Protein AF-A0A534RCN6-F1 (afdb_monomer_lite)

pLDDT: mean 92.83, std 9.88, range [49.31, 98.38]

Secondary structure (DSSP, 8-state):
----HHHHHHHHHHHHTT----EE---S-B---SSS--PBP-SSSBTTTBT-EE-HHHHHHHS---

Structure (mmCIF, N/CA/C/O backbone):
data_AF-A0A534RCN6-F1
#
_entry.id   AF-A0A534RCN6-F1
#
loop_
_atom_site.group_PDB
_atom_site.id
_atom_site.type_symbol
_atom_site.label_atom_id
_atom_site.label_alt_id
_atom_site.label_comp_id
_atom_site.label_asym_id
_atom_site.label_entity_id
_atom_site.label_seq_id
_atom_site.pdbx_PDB_ins_code
_atom_site.Cartn_x
_atom_site.Cartn_y
_atom_site.Cartn_z
_atom_site.occupancy
_atom_site.B_iso_or_equiv
_atom_site.auth_seq_id
_atom_site.auth_comp_id
_atom_site.auth_asym_id
_atom_site.auth_atom_id
_atom_site.pdbx_PDB_model_num
ATOM 1 N N . MET A 1 1 ? -2.495 17.922 9.111 1.00 59.12 1 MET A N 1
ATOM 2 C CA . MET A 1 1 ? -1.999 16.533 9.195 1.00 59.12 1 MET A CA 1
ATOM 3 C C . MET A 1 1 ? -0.475 16.568 9.193 1.00 59.12 1 MET A C 1
ATOM 5 O O . MET A 1 1 ? 0.095 16.938 8.181 1.00 59.12 1 MET A O 1
ATOM 9 N N . GLY A 1 2 ? 0.166 16.344 10.345 1.00 79.50 2 GLY A N 1
ATOM 10 C CA . GLY A 1 2 ? 1.629 16.416 10.503 1.00 79.50 2 GLY A CA 1
ATOM 11 C C . GLY A 1 2 ? 2.339 15.123 10.077 1.00 79.50 2 GLY A C 1
ATOM 12 O O . GLY A 1 2 ? 2.110 14.615 8.987 1.00 79.50 2 GLY A O 1
ATOM 13 N N . PHE A 1 3 ? 3.184 14.558 10.947 1.00 82.19 3 PHE A N 1
ATOM 14 C CA . PHE A 1 3 ? 3.922 13.311 10.694 1.00 82.19 3 PHE A CA 1
ATOM 15 C C . PHE A 1 3 ? 2.993 12.079 10.659 1.00 82.19 3 PHE A C 1
ATOM 17 O O . PHE A 1 3 ? 2.740 11.436 11.677 1.00 82.19 3 PHE A O 1
ATOM 24 N N . LEU A 1 4 ? 2.460 11.764 9.474 1.00 87.06 4 LEU A N 1
ATOM 25 C CA . LEU A 1 4 ? 1.469 10.699 9.266 1.00 87.06 4 LEU A CA 1
ATOM 26 C C . LEU A 1 4 ? 2.058 9.283 9.272 1.00 87.06 4 LEU A C 1
ATOM 28 O O . LEU A 1 4 ? 1.340 8.337 9.596 1.00 87.06 4 LEU A O 1
ATOM 32 N N . ASN A 1 5 ? 3.347 9.122 8.955 1.00 90.00 5 ASN A N 1
ATOM 33 C CA . ASN A 1 5 ? 3.952 7.802 8.747 1.00 90.00 5 ASN A CA 1
ATOM 34 C C . ASN A 1 5 ? 3.748 6.850 9.939 1.00 90.00 5 ASN A C 1
ATOM 36 O O . ASN A 1 5 ? 3.195 5.775 9.724 1.00 90.00 5 ASN A O 1
ATOM 40 N N . PRO A 1 6 ? 4.065 7.202 11.202 1.00 93.44 6 PRO A N 1
ATOM 41 C CA . PRO A 1 6 ? 3.845 6.278 12.316 1.00 93.44 6 PRO A CA 1
ATOM 42 C C . PRO A 1 6 ? 2.392 5.815 12.429 1.00 93.44 6 PRO A C 1
ATOM 44 O O . PRO A 1 6 ? 2.133 4.655 12.745 1.00 93.44 6 PRO A O 1
ATOM 47 N N . ARG A 1 7 ? 1.439 6.707 12.133 1.00 92.19 7 ARG A N 1
ATOM 48 C CA . ARG A 1 7 ? 0.013 6.403 12.224 1.00 92.19 7 ARG A CA 1
ATOM 49 C C . ARG A 1 7 ? -0.451 5.495 11.089 1.00 92.19 7 ARG A C 1
ATOM 51 O O . ARG A 1 7 ? -1.137 4.516 11.364 1.00 92.19 7 ARG A O 1
ATOM 58 N N . LEU A 1 8 ? -0.022 5.750 9.853 1.00 93.81 8 LEU A N 1
ATOM 59 C CA . LEU A 1 8 ? -0.318 4.879 8.709 1.00 93.81 8 LEU A CA 1
ATOM 60 C C . LEU A 1 8 ? 0.223 3.460 8.930 1.00 93.81 8 LEU A C 1
ATOM 62 O O . LEU A 1 8 ? -0.482 2.486 8.686 1.00 93.81 8 LEU A O 1
ATOM 66 N N . TYR A 1 9 ? 1.424 3.330 9.498 1.00 94.75 9 TYR A N 1
ATOM 67 C CA . TYR A 1 9 ? 1.988 2.022 9.839 1.00 94.75 9 TYR A CA 1
ATOM 68 C C . TYR A 1 9 ? 1.252 1.324 10.988 1.00 94.75 9 TYR A C 1
ATOM 70 O O . TYR A 1 9 ? 1.135 0.099 10.979 1.00 94.75 9 TYR A O 1
ATOM 78 N N . GLN A 1 10 ? 0.747 2.065 11.979 1.00 95.00 10 GLN A N 1
ATOM 79 C CA . GLN A 1 10 ? -0.111 1.488 13.020 1.00 95.00 10 GLN A CA 1
ATOM 80 C C . GLN A 1 10 ? -1.411 0.936 12.428 1.00 95.00 10 GLN A C 1
ATOM 82 O O . GLN A 1 10 ? -1.801 -0.177 12.781 1.00 95.00 10 GLN A O 1
ATOM 87 N N . ILE A 1 11 ? -2.044 1.688 11.524 1.00 95.25 11 ILE A N 1
ATOM 88 C CA . ILE A 1 11 ? -3.287 1.288 10.855 1.00 95.25 11 ILE A CA 1
ATOM 89 C C . ILE A 1 11 ? -3.048 0.060 9.973 1.00 95.25 11 ILE A C 1
ATOM 91 O O . ILE A 1 11 ? -3.752 -0.930 10.132 1.00 95.25 11 ILE A O 1
ATOM 95 N N . GLY A 1 12 ? -2.008 0.060 9.132 1.00 96.44 12 GLY A N 1
ATOM 96 C CA . GLY A 1 12 ? -1.702 -1.079 8.258 1.00 96.44 12 GLY A CA 1
ATOM 97 C C . GLY A 1 12 ? -1.435 -2.366 9.044 1.00 96.44 12 GLY A C 1
ATOM 98 O O . GLY A 1 12 ? -1.999 -3.420 8.753 1.00 96.44 12 GLY A O 1
ATOM 99 N N . ARG A 1 13 ? -0.680 -2.274 10.149 1.00 96.94 13 ARG A N 1
ATOM 100 C CA . ARG A 1 13 ? -0.474 -3.410 11.068 1.00 96.94 13 ARG A CA 1
ATOM 101 C C . ARG A 1 13 ? -1.761 -3.858 11.762 1.00 96.94 13 ARG A C 1
ATOM 103 O O . ARG A 1 13 ? -1.883 -5.031 12.102 1.00 96.94 13 ARG A O 1
ATOM 110 N N . ALA A 1 14 ? -2.680 -2.940 12.061 1.00 96.12 14 ALA A N 1
ATOM 111 C CA . ALA A 1 14 ? -3.975 -3.290 12.638 1.00 96.12 14 ALA A CA 1
ATOM 112 C C . ALA A 1 14 ? -4.839 -4.042 11.620 1.00 96.12 14 ALA A C 1
ATOM 114 O O . ALA A 1 14 ? -5.363 -5.099 11.958 1.00 96.12 14 ALA A O 1
ATOM 115 N N . GLN A 1 15 ? -4.902 -3.568 10.375 1.00 96.75 15 GLN A N 1
ATOM 116 C CA . GLN A 1 15 ? -5.608 -4.236 9.282 1.00 96.75 15 GLN A CA 1
ATOM 117 C C . GLN A 1 15 ? -5.102 -5.666 9.055 1.00 96.75 15 GLN A C 1
ATOM 119 O O . GLN A 1 15 ? -5.902 -6.594 8.997 1.00 96.75 15 GLN A O 1
ATOM 124 N N . GLN A 1 16 ? -3.781 -5.881 9.027 1.00 96.19 16 GLN A N 1
ATOM 125 C CA . GLN A 1 16 ? -3.196 -7.228 8.912 1.00 96.19 16 GLN A CA 1
ATOM 126 C C . GLN A 1 16 ? -3.629 -8.196 10.022 1.00 96.19 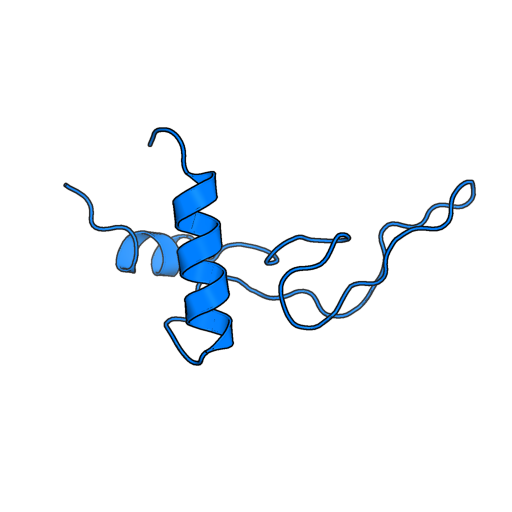16 GLN A C 1
ATOM 128 O O . GLN A 1 16 ? -3.579 -9.408 9.841 1.00 96.19 16 GLN A O 1
ATO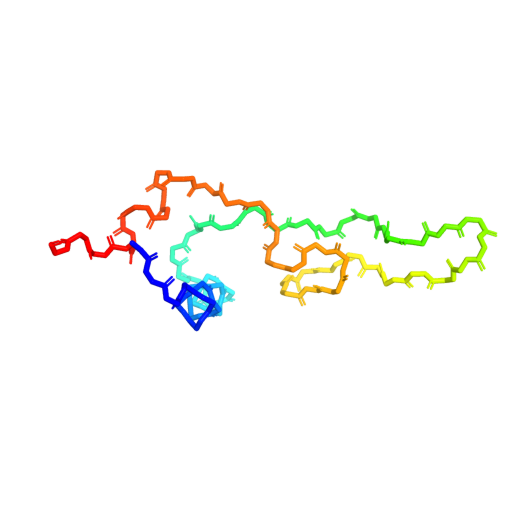M 133 N N . ARG A 1 17 ? -4.030 -7.672 11.184 1.00 96.56 17 ARG A N 1
ATOM 134 C CA . ARG A 1 17 ? -4.521 -8.453 12.327 1.00 96.56 17 ARG A CA 1
ATOM 135 C C . ARG A 1 17 ? -6.050 -8.563 12.363 1.00 96.56 17 ARG A C 1
ATOM 137 O O . ARG A 1 17 ? -6.595 -8.927 13.398 1.00 96.56 17 ARG A O 1
ATOM 144 N N . GLY A 1 18 ? -6.736 -8.236 11.265 1.00 95.69 18 GLY A N 1
ATOM 145 C CA . GLY A 1 18 ? -8.199 -8.256 11.170 1.00 95.69 18 GLY A CA 1
ATOM 146 C C . GLY A 1 18 ? -8.883 -6.973 11.654 1.00 95.69 18 GLY A C 1
ATOM 147 O O . GLY A 1 18 ? -10.079 -6.985 11.926 1.00 95.69 18 GLY A O 1
ATOM 148 N N . GLY A 1 19 ? -8.132 -5.878 11.802 1.00 94.50 19 GLY A N 1
ATOM 149 C CA . GLY A 1 19 ? -8.688 -4.550 12.062 1.00 94.50 19 GLY A CA 1
ATOM 150 C C . GLY A 1 19 ? -9.370 -3.932 10.830 1.00 94.50 19 GLY A C 1
ATOM 151 O O . GLY A 1 19 ? -9.500 -4.592 9.799 1.00 94.50 19 GLY A O 1
ATOM 152 N N . PRO A 1 20 ? -9.782 -2.653 10.916 1.00 94.06 20 PRO A N 1
ATOM 153 C CA . PRO A 1 20 ? -10.444 -1.957 9.816 1.00 94.06 20 PRO A CA 1
ATOM 154 C C . PRO A 1 20 ? -9.639 -2.016 8.515 1.00 94.06 20 PRO A C 1
ATOM 156 O O . PRO A 1 20 ? -8.420 -1.829 8.526 1.00 94.06 20 PRO A O 1
ATOM 159 N N . VAL A 1 21 ? -10.332 -2.257 7.402 1.00 96.19 21 VAL A N 1
ATOM 160 C CA . VAL A 1 21 ? -9.737 -2.269 6.062 1.00 96.19 21 VAL A CA 1
ATOM 161 C C . VAL A 1 21 ? -9.625 -0.830 5.573 1.00 96.19 21 VAL A C 1
ATOM 163 O O . VAL A 1 21 ? -10.630 -0.184 5.311 1.00 96.19 21 VAL A O 1
ATOM 166 N N . VAL A 1 22 ? -8.395 -0.332 5.491 1.00 97.25 22 VAL A N 1
ATOM 167 C CA . VAL A 1 22 ? -8.050 1.039 5.081 1.00 97.25 22 VAL A CA 1
ATOM 168 C C . VAL A 1 22 ? -7.165 1.042 3.839 1.00 97.25 22 VAL A C 1
ATOM 170 O O . VAL A 1 22 ? -7.204 1.981 3.051 1.00 97.25 22 VAL A O 1
ATOM 173 N N . PHE A 1 23 ? -6.363 -0.003 3.651 1.00 98.12 23 PHE A N 1
ATOM 174 C CA . PHE A 1 23 ? -5.488 -0.157 2.503 1.00 98.12 23 PHE A CA 1
ATOM 175 C C . PHE A 1 23 ? -5.987 -1.260 1.568 1.00 98.12 23 PHE A C 1
ATOM 177 O O . PHE A 1 23 ? -6.329 -2.356 2.018 1.00 98.12 23 PHE A O 1
ATOM 184 N N . HIS A 1 24 ? -5.969 -0.998 0.265 1.00 97.88 24 HIS A N 1
ATOM 185 C CA . HIS A 1 24 ? -6.063 -2.029 -0.759 1.00 97.88 24 HIS A CA 1
ATOM 186 C C . HIS A 1 24 ? -4.664 -2.570 -1.029 1.00 97.88 24 HIS A C 1
ATOM 188 O O . HIS A 1 24 ? -3.868 -1.963 -1.749 1.00 97.88 24 HIS A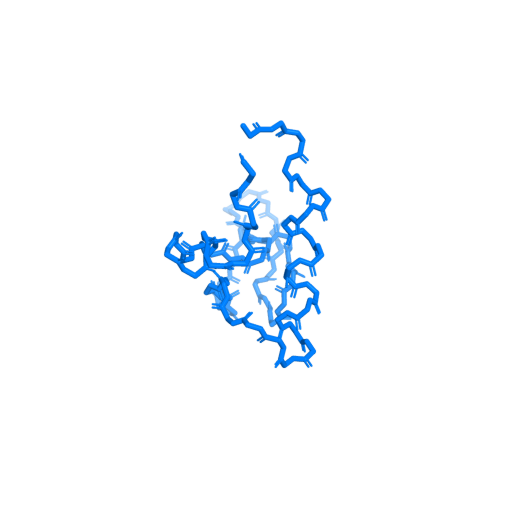 O 1
ATOM 194 N N . ASP A 1 25 ? -4.388 -3.707 -0.404 1.00 97.88 25 ASP A N 1
ATOM 195 C CA . ASP A 1 25 ? -3.117 -4.411 -0.490 1.00 97.88 25 ASP A CA 1
ATOM 196 C C . ASP A 1 25 ? -2.877 -4.952 -1.909 1.00 97.88 25 ASP A C 1
ATOM 198 O O . ASP A 1 25 ? -3.711 -5.672 -2.470 1.00 97.88 25 ASP A O 1
ATOM 202 N N . VAL A 1 26 ? -1.740 -4.588 -2.502 1.00 98.12 26 VAL A N 1
ATOM 203 C CA . VAL A 1 26 ? -1.353 -5.032 -3.842 1.00 98.12 26 VAL A CA 1
ATOM 204 C C . VAL A 1 26 ? -0.451 -6.245 -3.684 1.00 98.12 26 VAL A C 1
ATOM 206 O O . VAL A 1 26 ? 0.665 -6.131 -3.205 1.00 98.12 26 VAL A O 1
ATOM 209 N N . VAL A 1 27 ? -0.917 -7.411 -4.136 1.00 98.12 27 VAL A N 1
ATOM 210 C CA . VAL A 1 27 ? -0.211 -8.690 -3.914 1.00 98.12 27 VAL A CA 1
ATOM 211 C C . VAL A 1 27 ? 0.348 -9.326 -5.190 1.00 98.12 27 VAL A C 1
ATOM 213 O O . VAL A 1 27 ? 0.867 -10.440 -5.151 1.00 98.12 27 VAL A O 1
ATOM 216 N N . VAL A 1 28 ? 0.224 -8.645 -6.333 1.00 98.25 28 VAL A N 1
ATOM 217 C CA . VAL A 1 28 ? 0.683 -9.125 -7.646 1.00 98.25 28 VAL A CA 1
ATOM 218 C C . VAL A 1 28 ? 1.469 -8.029 -8.361 1.00 98.25 28 VAL A C 1
ATOM 220 O O . VAL A 1 28 ? 1.009 -6.894 -8.451 1.00 98.25 28 VAL A O 1
ATOM 223 N N . GLY A 1 29 ? 2.629 -8.400 -8.908 1.00 97.38 29 GLY A N 1
ATOM 224 C CA . GLY A 1 29 ? 3.536 -7.518 -9.646 1.00 97.38 29 GLY A CA 1
ATOM 225 C C . GLY A 1 29 ? 4.883 -7.331 -8.948 1.00 97.38 29 GLY A C 1
ATOM 226 O O . GLY A 1 29 ? 5.170 -7.955 -7.924 1.00 97.38 29 GLY A O 1
ATOM 227 N N . ASP A 1 30 ? 5.721 -6.473 -9.517 1.00 97.94 30 ASP A N 1
ATOM 228 C CA . ASP A 1 30 ? 7.011 -6.071 -8.966 1.00 97.94 30 ASP A CA 1
ATOM 229 C C . ASP A 1 30 ? 7.391 -4.669 -9.463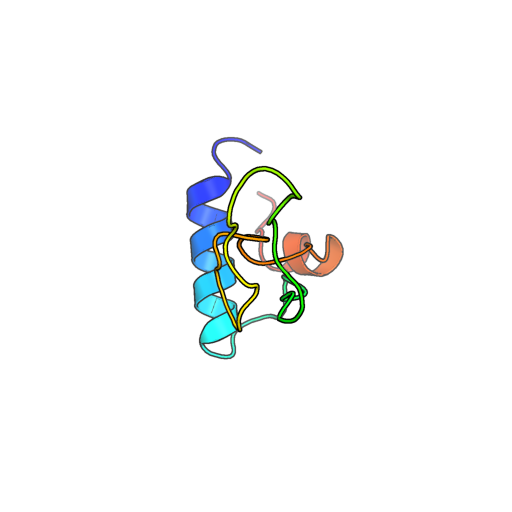 1.00 97.94 30 ASP A C 1
ATOM 231 O O . ASP A 1 30 ? 6.810 -4.160 -10.421 1.00 97.94 30 ASP A O 1
ATOM 235 N N . ASN A 1 31 ? 8.353 -4.029 -8.795 1.00 97.25 31 ASN A N 1
ATOM 236 C CA . ASN A 1 31 ? 8.910 -2.737 -9.215 1.00 97.25 31 ASN A CA 1
ATOM 237 C C . ASN A 1 31 ? 10.255 -2.877 -9.951 1.00 97.25 31 ASN A C 1
ATOM 239 O O . ASN A 1 31 ? 11.080 -1.959 -9.938 1.00 97.25 31 ASN A O 1
ATOM 243 N N . GLY A 1 32 ? 10.505 -4.040 -10.554 1.00 97.44 32 GLY A N 1
ATOM 244 C CA . GLY A 1 32 ? 11.674 -4.288 -11.380 1.00 97.44 32 GLY A CA 1
ATOM 245 C C . GLY A 1 32 ? 11.611 -3.527 -12.697 1.00 97.44 32 GLY A C 1
ATOM 246 O O . GLY A 1 32 ? 10.555 -3.148 -13.200 1.00 97.44 32 G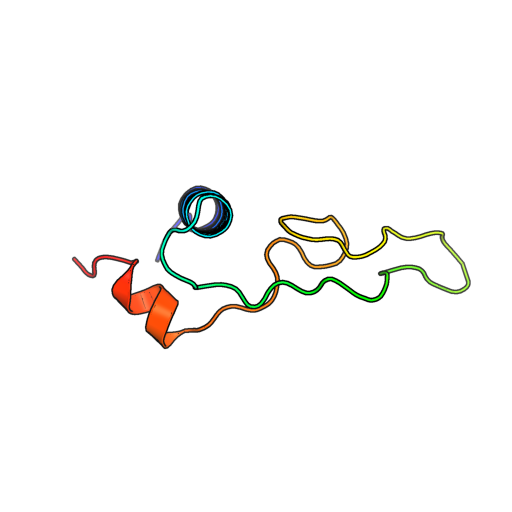LY A O 1
ATOM 247 N N . THR A 1 33 ? 12.784 -3.301 -13.274 1.00 96.06 33 THR A N 1
ATOM 248 C CA . THR A 1 33 ? 12.925 -2.699 -14.601 1.00 96.06 33 THR A CA 1
ATOM 249 C C . THR A 1 33 ? 13.796 -3.592 -15.476 1.00 96.06 33 THR A C 1
ATOM 251 O O . THR A 1 33 ? 14.377 -4.575 -15.015 1.00 96.06 33 THR A O 1
ATOM 254 N N . ASN A 1 34 ? 13.951 -3.226 -16.746 1.00 95.56 34 ASN A N 1
ATOM 255 C CA . ASN A 1 34 ? 14.886 -3.896 -17.650 1.00 95.56 34 ASN A CA 1
ATOM 256 C C . ASN A 1 34 ? 16.363 -3.764 -17.225 1.00 95.56 34 ASN A C 1
ATOM 258 O O . ASN A 1 34 ? 17.198 -4.502 -17.742 1.00 95.56 34 ASN A O 1
ATOM 262 N N . VAL A 1 35 ? 16.691 -2.844 -16.309 1.00 95.50 35 VAL A N 1
ATOM 263 C CA . VAL A 1 35 ? 18.068 -2.572 -15.861 1.00 95.50 35 VAL A CA 1
ATOM 264 C C . VAL A 1 35 ? 18.348 -2.989 -14.416 1.00 95.50 35 VAL A C 1
ATOM 266 O O . VAL A 1 35 ? 19.512 -3.103 -14.038 1.00 95.50 35 VAL A O 1
ATOM 269 N N . ALA A 1 36 ? 17.320 -3.232 -13.599 1.00 95.50 36 ALA A N 1
ATOM 270 C CA . ALA A 1 36 ? 17.489 -3.589 -12.194 1.00 95.50 36 ALA A CA 1
ATOM 271 C C . ALA A 1 36 ? 16.409 -4.559 -11.711 1.00 95.50 36 ALA A C 1
ATOM 273 O O . ALA A 1 36 ? 15.223 -4.391 -12.001 1.00 95.50 36 ALA A O 1
ATOM 274 N N . ARG A 1 37 ? 16.825 -5.547 -10.909 1.00 96.00 37 ARG A N 1
ATOM 275 C CA . ARG A 1 37 ? 15.890 -6.417 -10.187 1.00 96.00 37 ARG A CA 1
ATOM 276 C C . ARG A 1 37 ? 15.147 -5.600 -9.131 1.00 96.00 37 ARG A C 1
ATOM 278 O O . ARG A 1 37 ? 15.782 -4.883 -8.361 1.00 96.00 37 ARG A O 1
ATOM 285 N N . GLY A 1 38 ? 13.826 -5.738 -9.105 1.00 96.00 38 GLY A N 1
ATOM 286 C CA . GLY A 1 38 ? 12.959 -5.127 -8.102 1.00 96.00 38 GLY A CA 1
ATOM 287 C C . GLY A 1 38 ? 12.567 -6.088 -6.984 1.00 96.00 38 GLY A C 1
ATOM 288 O O . GLY A 1 38 ? 13.069 -7.210 -6.875 1.00 96.00 38 GLY A O 1
ATOM 289 N N . TYR A 1 39 ? 11.629 -5.631 -6.166 1.00 98.06 39 TYR A N 1
ATOM 290 C CA . TYR A 1 39 ? 10.944 -6.405 -5.144 1.00 98.06 39 TYR A CA 1
ATOM 291 C C . TYR A 1 39 ? 9.561 -6.808 -5.650 1.00 98.06 39 TYR A C 1
ATOM 293 O O . TYR A 1 39 ? 8.861 -6.004 -6.264 1.00 98.06 39 TYR A O 1
ATOM 301 N N . SER A 1 40 ? 9.166 -8.049 -5.378 1.00 98.06 40 SER A N 1
ATOM 302 C CA . SER A 1 40 ? 7.818 -8.532 -5.676 1.00 98.06 40 SER A CA 1
ATOM 303 C C . SER A 1 40 ? 6.815 -8.030 -4.644 1.00 98.06 40 SER A C 1
ATOM 305 O O . SER A 1 40 ? 7.118 -8.022 -3.446 1.00 98.06 40 SER A O 1
ATOM 307 N N . ALA A 1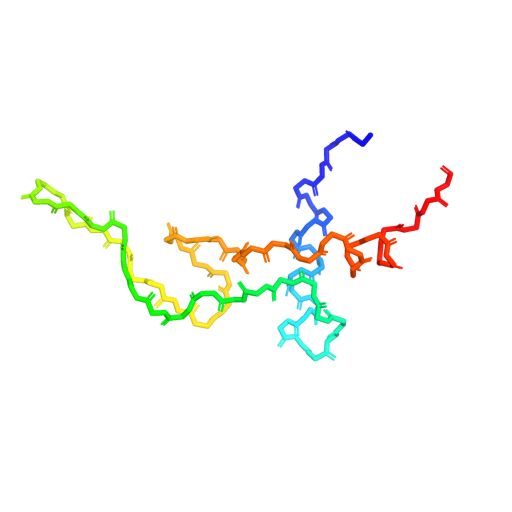 41 ? 5.621 -7.696 -5.121 1.00 98.38 41 ALA A N 1
ATOM 308 C CA . ALA A 1 41 ? 4.456 -7.410 -4.303 1.00 98.38 41 ALA A CA 1
ATOM 309 C C . ALA A 1 41 ? 4.005 -8.668 -3.537 1.00 98.38 41 ALA A C 1
ATOM 311 O O . ALA A 1 41 ? 4.120 -9.787 -4.056 1.00 98.38 41 ALA A O 1
ATOM 312 N N . ARG A 1 42 ? 3.559 -8.516 -2.286 1.00 97.88 42 ARG A N 1
ATOM 313 C CA . ARG A 1 42 ? 3.198 -9.632 -1.389 1.00 97.88 42 ARG A CA 1
ATOM 314 C C . ARG A 1 42 ? 2.130 -9.197 -0.387 1.00 97.88 42 ARG A C 1
ATOM 316 O O . ARG A 1 42 ? 2.088 -8.025 -0.063 1.00 97.88 42 ARG A O 1
ATOM 323 N N . PRO A 1 43 ? 1.353 -10.135 0.192 1.00 97.62 43 PRO A N 1
ATOM 324 C CA . PRO A 1 43 ? 0.415 -9.798 1.257 1.00 97.62 43 PRO A CA 1
ATOM 325 C C . PRO A 1 43 ? 1.075 -9.011 2.396 1.00 97.62 43 PRO A C 1
ATOM 327 O O . PRO A 1 43 ? 2.008 -9.498 3.046 1.00 97.62 43 PRO A O 1
ATOM 330 N N . GLY A 1 44 ? 0.543 -7.825 2.672 1.00 96.75 44 GLY A N 1
ATOM 331 C CA . GLY A 1 44 ? 1.025 -6.915 3.693 1.00 96.75 44 GLY A CA 1
ATOM 332 C C . GLY A 1 44 ? 1.959 -5.821 3.198 1.00 96.75 44 GLY A C 1
ATOM 333 O O . GLY A 1 44 ? 2.042 -5.520 2.021 1.00 96.75 44 GLY A O 1
ATOM 334 N N . TYR A 1 45 ? 2.687 -5.206 4.137 1.00 97.50 45 TYR A N 1
ATOM 335 C CA . TYR A 1 45 ? 3.683 -4.212 3.754 1.00 97.50 45 TYR A CA 1
ATOM 336 C C . TYR A 1 45 ? 4.794 -4.847 2.913 1.00 97.50 45 TYR A C 1
ATOM 338 O O . TYR A 1 45 ? 5.503 -5.737 3.396 1.00 97.50 45 TYR A O 1
ATOM 346 N N . ASP A 1 46 ? 5.018 -4.315 1.717 1.00 98.06 46 ASP A N 1
ATOM 347 C CA . ASP A 1 46 ? 6.124 -4.705 0.853 1.00 98.06 46 ASP A CA 1
ATOM 348 C C . ASP A 1 46 ? 6.905 -3.498 0.307 1.00 98.06 46 ASP A C 1
ATOM 350 O O . ASP A 1 46 ? 6.556 -2.334 0.500 1.00 98.06 46 ASP A O 1
ATOM 354 N N . LEU A 1 47 ? 8.036 -3.776 -0.343 1.00 97.62 47 LEU A N 1
ATOM 355 C CA . LEU A 1 47 ? 8.906 -2.741 -0.910 1.00 97.62 47 LEU A CA 1
ATOM 356 C C . LEU A 1 47 ? 8.503 -2.326 -2.331 1.00 97.62 47 LEU A C 1
ATOM 358 O O . LEU A 1 47 ? 9.139 -1.440 -2.902 1.00 97.62 47 LEU A O 1
ATOM 362 N N . ALA A 1 48 ? 7.486 -2.965 -2.908 1.00 97.62 48 ALA A N 1
ATOM 363 C CA . ALA A 1 48 ? 6.963 -2.617 -4.220 1.00 97.62 48 ALA A CA 1
ATOM 364 C C . ALA A 1 48 ? 5.896 -1.515 -4.113 1.00 97.62 48 ALA A C 1
ATOM 366 O O . ALA A 1 48 ? 5.908 -0.574 -4.904 1.00 97.62 48 ALA A O 1
ATOM 367 N N . THR A 1 49 ? 5.010 -1.607 -3.118 1.00 97.56 49 THR A N 1
ATOM 368 C CA . THR A 1 49 ? 3.799 -0.785 -2.975 1.00 97.56 49 THR A CA 1
ATOM 369 C C . THR A 1 49 ? 3.535 -0.299 -1.544 1.00 97.56 49 THR A C 1
ATOM 371 O O . THR A 1 49 ? 2.613 0.488 -1.314 1.00 97.56 49 THR A O 1
ATOM 374 N N . GLY A 1 50 ? 4.355 -0.697 -0.566 1.00 97.81 50 GLY A N 1
ATOM 375 C CA . GLY A 1 50 ? 4.127 -0.359 0.835 1.00 97.81 50 GLY A CA 1
ATOM 376 C C . GLY A 1 50 ? 2.912 -1.107 1.372 1.00 97.81 50 GLY A C 1
ATOM 377 O O . GLY A 1 50 ? 2.832 -2.316 1.227 1.00 97.81 50 GLY A O 1
ATOM 378 N N . TRP A 1 51 ? 1.971 -0.394 1.997 1.00 97.62 51 TRP A N 1
ATOM 379 C CA . TRP A 1 51 ? 0.689 -0.969 2.431 1.00 97.62 51 TRP A CA 1
ATOM 380 C C . TRP A 1 51 ? -0.336 -1.123 1.292 1.00 97.62 51 TRP A C 1
ATOM 382 O O . TRP A 1 51 ? -1.407 -1.671 1.533 1.00 97.62 51 TRP A O 1
ATOM 392 N N . GLY A 1 52 ? -0.040 -0.613 0.092 1.00 97.75 52 GLY A N 1
ATOM 393 C CA . GLY A 1 52 ? -0.990 -0.499 -1.013 1.00 97.75 52 GLY A CA 1
ATOM 394 C C . GLY A 1 52 ? -1.678 0.869 -1.087 1.00 97.75 52 GLY A C 1
ATOM 395 O O . GLY A 1 52 ? -1.236 1.847 -0.471 1.00 97.75 52 GLY A O 1
ATOM 396 N N . SER A 1 53 ? -2.752 0.966 -1.877 1.00 97.56 53 SER A N 1
ATOM 397 C CA . SER A 1 53 ? -3.505 2.220 -2.023 1.00 97.56 53 SER A CA 1
ATOM 398 C C . SER A 1 53 ? -4.433 2.450 -0.831 1.00 97.56 53 SER A C 1
ATOM 400 O O . SER A 1 53 ? -4.840 1.509 -0.160 1.00 97.56 53 SER A O 1
ATOM 402 N N . VAL A 1 54 ? -4.752 3.708 -0.536 1.00 96.25 54 VAL A N 1
ATOM 403 C CA . VAL A 1 54 ? -5.554 4.078 0.638 1.00 96.25 54 VAL A CA 1
ATOM 404 C C . VAL A 1 54 ? -7.000 4.338 0.232 1.00 96.25 54 VAL A C 1
ATOM 406 O O . VAL A 1 54 ? -7.241 5.152 -0.660 1.00 96.25 54 VAL A O 1
ATOM 409 N N . ASP A 1 55 ? -7.951 3.722 0.931 1.00 96.88 55 ASP A N 1
ATOM 410 C CA . ASP A 1 55 ? -9.343 4.169 0.938 1.00 96.88 55 ASP A CA 1
ATOM 411 C C . ASP A 1 55 ? -9.448 5.419 1.823 1.00 96.88 55 ASP A C 1
ATOM 413 O O . ASP A 1 55 ? -9.257 5.375 3.041 1.00 96.88 55 ASP A O 1
ATOM 417 N N . GLY A 1 56 ? -9.713 6.565 1.193 1.00 92.94 56 GLY A N 1
ATOM 418 C CA . GLY A 1 56 ? -9.758 7.854 1.878 1.00 92.94 56 GLY A CA 1
ATOM 419 C C . GLY A 1 56 ? -10.895 7.978 2.894 1.00 92.94 56 GLY A C 1
ATOM 420 O O . GLY A 1 56 ? -10.701 8.621 3.924 1.00 92.94 56 GLY A O 1
ATOM 421 N N . ALA A 1 57 ? -12.052 7.361 2.643 1.00 93.75 57 ALA A N 1
ATOM 422 C CA . ALA A 1 57 ? -13.174 7.391 3.579 1.00 93.75 57 ALA A CA 1
ATOM 423 C C . ALA A 1 57 ? -12.868 6.513 4.797 1.00 93.75 57 ALA A C 1
ATOM 425 O O . ALA A 1 57 ? -12.942 6.988 5.931 1.00 93.75 57 ALA A O 1
ATOM 426 N N . ALA A 1 58 ? -12.390 5.288 4.564 1.00 93.88 58 ALA A N 1
ATOM 427 C CA . ALA A 1 58 ? -11.982 4.395 5.646 1.00 93.88 58 ALA A CA 1
ATOM 428 C C . ALA A 1 58 ? -10.818 4.977 6.465 1.00 93.88 58 ALA A C 1
ATOM 430 O O . ALA A 1 58 ? -10.762 4.809 7.684 1.00 93.88 58 ALA A O 1
ATOM 431 N N . LEU A 1 59 ? -9.894 5.701 5.818 1.00 92.94 59 LEU A N 1
ATOM 432 C CA . LEU A 1 59 ? -8.822 6.415 6.506 1.00 92.94 59 LEU A CA 1
ATOM 433 C C . LEU A 1 59 ? -9.382 7.465 7.468 1.00 92.94 59 LEU A C 1
ATOM 435 O O . LEU A 1 59 ? -8.914 7.536 8.602 1.00 92.94 59 LEU A O 1
ATOM 439 N N . LEU A 1 60 ? -10.350 8.274 7.030 1.00 91.50 60 LEU A N 1
ATOM 440 C CA . LEU A 1 60 ? -10.968 9.307 7.865 1.00 91.50 60 LEU A CA 1
ATOM 441 C C . LEU A 1 60 ? -11.719 8.706 9.056 1.00 91.50 60 LEU A C 1
ATOM 443 O O . LEU A 1 60 ? -11.619 9.249 10.151 1.00 91.50 60 LEU A O 1
ATOM 447 N N . ASP A 1 61 ? -12.373 7.558 8.888 1.00 90.88 61 ASP A N 1
ATOM 448 C CA . ASP A 1 61 ? -13.065 6.875 9.989 1.00 90.88 61 ASP A CA 1
ATOM 449 C C . ASP A 1 61 ? -12.100 6.412 11.097 1.00 90.88 61 ASP A C 1
ATOM 451 O O . ASP A 1 61 ? -12.435 6.433 12.284 1.00 90.88 61 ASP A O 1
ATOM 455 N N . VAL A 1 62 ? -10.871 6.019 10.735 1.00 88.31 62 VAL A N 1
ATOM 456 C CA . VAL A 1 62 ? -9.846 5.570 11.701 1.00 88.31 62 VAL A CA 1
ATOM 457 C C . VAL A 1 62 ? -8.873 6.672 12.138 1.00 88.31 62 VAL A C 1
ATOM 459 O O . VAL A 1 62 ? -8.087 6.483 13.083 1.00 88.31 62 VAL A O 1
ATOM 462 N N . PHE A 1 63 ? -8.891 7.815 11.452 1.00 80.94 63 PHE A N 1
ATOM 463 C CA . PHE A 1 63 ? -8.207 9.038 11.850 1.00 80.94 63 PHE A CA 1
ATOM 464 C C . PHE A 1 63 ? -9.185 9.892 12.653 1.00 80.94 63 PHE A C 1
ATOM 466 O O . PHE A 1 63 ? -9.947 10.647 12.061 1.00 80.94 63 PHE A O 1
ATOM 473 N N . PRO A 1 64 ? -9.164 9.835 13.999 1.00 64.44 64 PRO A N 1
ATOM 474 C CA . PRO A 1 64 ? -10.004 10.721 14.784 1.00 64.44 64 PRO A CA 1
ATOM 475 C C . PRO A 1 64 ? -9.646 12.170 14.439 1.00 64.44 64 PRO A C 1
ATOM 477 O O . PRO A 1 64 ? -8.557 12.647 14.775 1.00 64.44 64 PRO A O 1
ATOM 480 N N . GLY A 1 65 ? -10.559 12.844 13.738 1.00 57.12 65 GLY A N 1
ATOM 481 C CA . GLY A 1 65 ? -10.562 14.289 13.611 1.00 57.12 65 GLY A CA 1
ATOM 482 C C . GLY A 1 65 ? -10.701 14.857 15.014 1.00 57.12 65 GLY A C 1
ATOM 483 O O . GLY A 1 65 ? -11.700 14.613 15.688 1.00 57.12 65 GLY A O 1
ATOM 484 N N . ARG A 1 66 ? -9.657 15.527 15.489 1.00 49.31 66 ARG A N 1
ATOM 485 C CA . ARG A 1 66 ? -9.805 16.491 16.572 1.00 49.31 66 ARG A CA 1
ATOM 486 C C . ARG A 1 66 ? -10.000 17.853 15.945 1.00 49.31 66 ARG A C 1
ATOM 488 O O . ARG A 1 66 ? -9.224 18.145 15.006 1.00 49.31 66 ARG A O 1
#

Sequence (66 aa):
MGFLNPRLYQIGRAQQRGGPVVFHDVVVGDNGTNVARGYSARPGYDLATGWGSVDGAALLDVFPGR

Radius of gyration: 13.57 Å; chains: 1; bounding box: 31×26×34 Å

Foldseek 3Di:
DPPCVVVVVVQLVQVVVVHQDFADADAADFPDDPVGDTWHGHPGADPGAGSHHGDPVSVPVSPPDD